Protein AF-A0A8J6BIT6-F1 (afdb_monomer_lite)

Organism: Zizania palustris (NCBI:txid103762)

Structure (mmCIF, N/CA/C/O backbone):
data_AF-A0A8J6BIT6-F1
#
_entry.id   AF-A0A8J6BIT6-F1
#
loop_
_atom_site.group_PDB
_atom_site.id
_atom_site.type_symbol
_atom_site.label_atom_id
_atom_site.label_alt_id
_atom_site.label_comp_id
_atom_site.label_asym_id
_atom_site.label_entity_id
_atom_site.label_seq_id
_atom_site.pdbx_PDB_ins_code
_atom_site.Cartn_x
_atom_site.Cartn_y
_atom_site.Cartn_z
_atom_site.occupancy
_atom_site.B_iso_or_equiv
_atom_site.auth_seq_id
_atom_site.auth_comp_id
_atom_site.auth_asym_id
_atom_site.auth_atom_id
_atom_site.pdbx_PDB_model_num
ATOM 1 N N . MET A 1 1 ? 76.797 30.811 -56.910 1.00 39.66 1 MET A N 1
ATOM 2 C CA . MET A 1 1 ? 76.678 30.195 -55.573 1.00 39.66 1 MET A CA 1
ATOM 3 C C . MET A 1 1 ? 75.254 29.696 -55.366 1.00 39.66 1 MET A C 1
ATOM 5 O O . MET A 1 1 ? 74.337 30.390 -55.773 1.00 39.66 1 MET A O 1
ATOM 9 N N . ALA A 1 2 ? 75.128 28.518 -54.742 1.00 43.91 2 ALA A N 1
ATOM 10 C CA . ALA A 1 2 ? 73.924 27.885 -54.184 1.00 43.91 2 ALA A CA 1
ATOM 11 C C . ALA A 1 2 ? 72.805 27.440 -55.155 1.00 43.91 2 ALA A C 1
ATOM 13 O O . ALA A 1 2 ? 71.802 28.112 -55.365 1.00 43.91 2 ALA A O 1
ATOM 14 N N . THR A 1 3 ? 72.956 26.217 -55.668 1.00 45.28 3 THR A N 1
ATOM 15 C CA . THR A 1 3 ? 71.903 25.376 -56.259 1.00 45.28 3 THR A CA 1
ATOM 16 C C . THR A 1 3 ? 70.833 24.998 -55.229 1.00 45.28 3 THR A C 1
ATOM 18 O O . THR A 1 3 ? 71.130 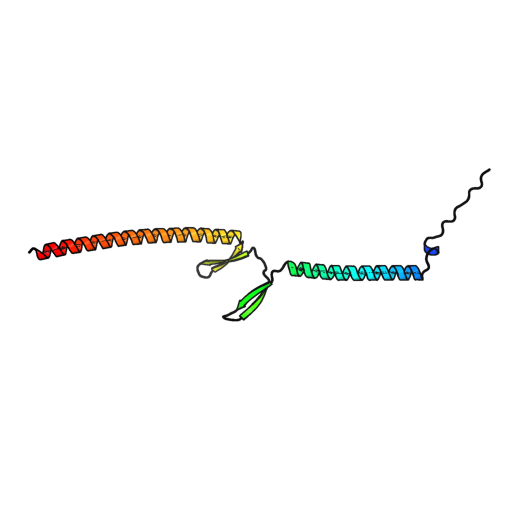24.344 -54.228 1.00 45.28 3 THR A O 1
ATOM 21 N N . THR A 1 4 ? 69.577 25.347 -55.497 1.00 48.47 4 THR A N 1
ATOM 22 C CA . THR A 1 4 ? 68.414 24.963 -54.685 1.00 48.47 4 THR A CA 1
ATOM 23 C C . THR A 1 4 ? 68.039 23.498 -54.955 1.00 48.47 4 THR A C 1
ATOM 25 O O . THR A 1 4 ? 67.505 23.167 -56.013 1.00 48.47 4 THR A O 1
ATOM 28 N N . ARG A 1 5 ? 68.318 22.588 -54.011 1.00 51.09 5 ARG A N 1
ATOM 29 C CA . ARG A 1 5 ? 67.836 21.192 -54.055 1.00 51.09 5 ARG A CA 1
ATOM 30 C C . ARG A 1 5 ? 66.322 21.168 -53.809 1.00 51.09 5 ARG A C 1
ATOM 32 O O . ARG A 1 5 ? 65.880 21.379 -52.684 1.00 51.09 5 ARG A O 1
ATOM 39 N N . LYS A 1 6 ? 65.524 20.885 -54.843 1.00 57.12 6 LYS A N 1
ATOM 40 C CA . LYS A 1 6 ? 64.105 20.520 -54.691 1.00 57.12 6 LYS A CA 1
ATOM 41 C C . LYS A 1 6 ? 64.023 19.135 -54.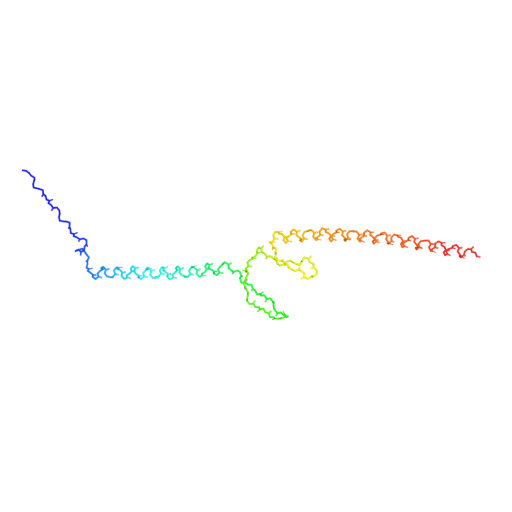042 1.00 57.12 6 LYS A C 1
ATOM 43 O O . LYS A 1 6 ? 64.449 18.154 -54.645 1.00 57.12 6 LYS A O 1
ATOM 48 N N . GLY A 1 7 ? 63.508 19.053 -52.817 1.00 59.59 7 GLY A N 1
ATOM 49 C CA . GLY A 1 7 ? 63.194 17.773 -52.179 1.00 59.59 7 GLY A CA 1
ATOM 50 C C . GLY A 1 7 ? 62.045 17.081 -52.914 1.00 59.59 7 GLY A C 1
ATOM 51 O O . GLY A 1 7 ? 61.029 17.716 -53.195 1.00 59.59 7 GLY A O 1
ATOM 52 N N . MET A 1 8 ? 62.202 15.799 -53.251 1.00 59.31 8 MET A N 1
ATOM 53 C CA . MET A 1 8 ? 61.105 14.996 -53.794 1.00 59.31 8 MET A CA 1
ATOM 54 C C . MET A 1 8 ? 60.184 14.575 -52.649 1.00 59.31 8 MET A C 1
ATOM 56 O O . MET A 1 8 ? 60.594 13.834 -51.759 1.00 59.31 8 MET A O 1
ATOM 60 N N . VAL A 1 9 ? 58.943 15.059 -52.665 1.00 60.50 9 VAL A N 1
ATOM 61 C CA . VAL A 1 9 ? 57.888 14.571 -51.774 1.00 60.50 9 VAL A CA 1
ATOM 62 C C . VAL A 1 9 ? 57.320 13.311 -52.417 1.00 60.50 9 VAL A C 1
ATOM 64 O O . VAL A 1 9 ? 56.560 13.394 -53.380 1.00 60.50 9 VAL A O 1
ATOM 67 N N . THR A 1 10 ? 57.723 12.141 -51.924 1.00 66.00 10 THR A N 1
ATOM 68 C CA . THR A 1 10 ? 57.112 10.872 -52.328 1.00 66.00 10 THR A CA 1
ATOM 69 C C . THR A 1 10 ? 55.639 10.898 -51.910 1.00 66.00 10 THR A C 1
ATOM 71 O O . THR A 1 10 ? 55.359 11.093 -50.724 1.00 66.00 10 THR A O 1
ATOM 74 N N . PRO A 1 11 ? 54.681 10.731 -52.840 1.00 65.62 11 PRO A N 1
ATOM 75 C CA . PRO A 1 11 ? 53.269 10.684 -52.490 1.00 65.62 11 PRO A CA 1
ATOM 76 C C . PRO A 1 11 ? 53.030 9.574 -51.468 1.00 65.62 11 PRO A C 1
ATOM 78 O O . PRO A 1 11 ? 53.590 8.488 -51.597 1.00 65.62 11 PRO A O 1
ATOM 81 N N . LEU A 1 12 ? 52.167 9.813 -50.481 1.00 60.84 12 LEU A N 1
ATOM 82 C CA . LEU A 1 12 ? 51.887 8.845 -49.412 1.00 60.84 12 LEU A CA 1
ATOM 83 C C . LEU A 1 12 ? 51.468 7.460 -49.960 1.00 60.84 12 LEU A C 1
ATOM 85 O O . 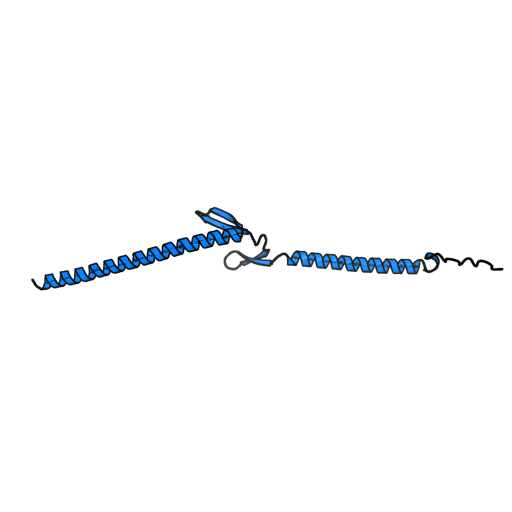LEU A 1 12 ? 51.780 6.434 -49.366 1.00 60.84 12 LEU A O 1
ATOM 89 N N . GLY A 1 13 ? 50.821 7.425 -51.132 1.00 64.31 13 GLY A N 1
ATOM 90 C CA . GLY A 1 13 ? 50.424 6.199 -51.837 1.00 64.31 13 GLY A CA 1
ATOM 91 C C . GLY A 1 13 ? 51.554 5.425 -52.530 1.00 64.31 13 GLY A C 1
ATOM 92 O O . GLY A 1 13 ? 51.316 4.312 -52.977 1.00 64.31 13 GLY A O 1
ATOM 93 N N . ALA A 1 14 ? 52.768 5.976 -52.616 1.00 66.56 14 ALA A N 1
ATOM 94 C CA . ALA A 1 14 ? 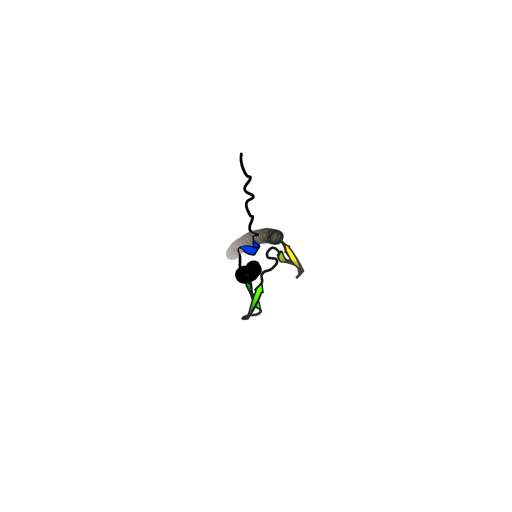53.955 5.278 -53.118 1.00 66.56 14 ALA A CA 1
ATOM 95 C C . ALA A 1 14 ? 54.768 4.599 -51.994 1.00 66.56 14 ALA A C 1
ATOM 97 O O . ALA A 1 14 ? 55.717 3.875 -52.281 1.00 66.56 14 ALA A O 1
ATOM 98 N N . VAL A 1 15 ? 54.399 4.828 -50.725 1.00 70.75 15 VAL A N 1
ATOM 99 C CA . VAL A 1 15 ? 55.072 4.276 -49.531 1.00 70.75 15 VAL A CA 1
ATOM 100 C C . VAL A 1 15 ? 54.437 2.960 -49.063 1.00 70.75 15 VAL A C 1
ATOM 102 O O . VAL A 1 15 ? 55.103 2.160 -48.416 1.00 70.75 15 VAL A O 1
ATOM 105 N N . PHE A 1 16 ? 53.170 2.712 -49.406 1.00 70.19 16 PHE A N 1
ATOM 106 C CA . PHE A 1 16 ? 52.419 1.538 -48.956 1.00 70.19 16 PHE A CA 1
ATOM 107 C C . PHE A 1 16 ? 51.915 0.721 -50.139 1.00 70.19 16 PHE A C 1
ATOM 109 O O . PHE A 1 16 ? 51.330 1.268 -51.076 1.00 70.19 16 PHE A O 1
ATOM 116 N N . SER A 1 17 ? 52.081 -0.601 -50.078 1.00 81.38 17 SER A N 1
ATOM 117 C CA . SER A 1 17 ? 51.494 -1.487 -51.082 1.00 81.38 17 SER A CA 1
ATOM 118 C C . SER A 1 17 ? 49.958 -1.433 -51.004 1.00 81.38 17 SER A C 1
ATOM 120 O O . SER A 1 17 ? 49.396 -1.423 -49.901 1.00 81.38 17 SER A O 1
ATOM 122 N N . PRO A 1 18 ? 49.233 -1.463 -52.142 1.00 82.06 18 PRO A N 1
ATOM 123 C CA . PRO A 1 18 ? 47.771 -1.548 -52.155 1.00 82.06 18 PRO A CA 1
ATOM 124 C C . PRO A 1 18 ? 47.224 -2.698 -51.300 1.00 82.06 18 PRO A C 1
ATOM 126 O O . PRO A 1 18 ? 46.145 -2.585 -50.717 1.00 82.06 18 PRO A O 1
ATOM 129 N N . GLU A 1 19 ? 47.973 -3.796 -51.180 1.00 83.44 19 GLU A N 1
ATOM 130 C CA . GLU A 1 19 ? 47.600 -4.912 -50.313 1.00 83.44 19 GLU A CA 1
ATOM 131 C C . GLU A 1 19 ? 47.739 -4.602 -48.823 1.00 83.44 19 GLU A C 1
ATOM 133 O O . GLU A 1 19 ? 46.897 -5.011 -48.024 1.00 83.44 19 GLU A O 1
ATOM 138 N N . GLU A 1 20 ? 48.784 -3.876 -48.430 1.00 83.31 20 GLU A N 1
ATOM 139 C CA . GLU A 1 20 ? 49.001 -3.467 -47.041 1.00 83.31 20 GLU A CA 1
ATOM 140 C C . GLU A 1 20 ? 47.908 -2.502 -46.590 1.00 83.31 20 GLU A C 1
ATOM 142 O O . GLU A 1 20 ? 47.358 -2.665 -45.501 1.00 83.31 20 GLU A O 1
ATOM 147 N N . MET A 1 21 ? 47.507 -1.579 -47.468 1.00 83.56 21 MET A N 1
ATOM 148 C CA . MET A 1 21 ? 46.379 -0.683 -47.222 1.00 83.56 21 MET A CA 1
ATOM 149 C C . MET A 1 21 ? 45.057 -1.449 -47.116 1.00 83.56 21 MET A C 1
ATOM 151 O O . MET A 1 21 ? 44.288 -1.206 -46.187 1.00 83.56 21 MET A O 1
ATOM 155 N N . ARG A 1 22 ? 44.798 -2.432 -47.991 1.00 86.19 22 ARG A N 1
ATOM 156 C CA . ARG A 1 22 ? 43.605 -3.297 -47.888 1.00 86.19 22 ARG A CA 1
ATOM 157 C C . ARG A 1 22 ? 43.583 -4.098 -46.585 1.00 86.19 22 ARG A C 1
ATOM 159 O O . ARG A 1 22 ? 42.539 -4.170 -45.940 1.00 86.19 22 ARG A O 1
ATOM 166 N N . ARG A 1 23 ? 44.724 -4.649 -46.156 1.00 88.88 23 ARG A N 1
ATOM 167 C CA . ARG A 1 23 ? 44.857 -5.352 -44.868 1.00 88.88 23 ARG A CA 1
ATOM 168 C C . ARG A 1 23 ? 44.631 -4.414 -43.681 1.00 88.88 23 ARG A C 1
ATOM 170 O O . ARG A 1 23 ? 43.948 -4.796 -42.733 1.00 88.88 23 ARG A O 1
ATOM 177 N N . ALA A 1 24 ? 45.157 -3.191 -43.731 1.00 87.75 24 ALA A N 1
ATOM 178 C CA . ALA A 1 24 ? 44.927 -2.181 -42.701 1.00 87.75 24 ALA A CA 1
ATOM 179 C C . ALA A 1 24 ? 43.443 -1.787 -42.617 1.00 87.75 24 ALA A C 1
ATOM 181 O O . ALA A 1 24 ? 42.877 -1.776 -41.525 1.00 87.75 24 ALA A O 1
ATOM 182 N N . VAL A 1 25 ? 42.784 -1.561 -43.759 1.00 91.00 25 VAL A N 1
ATOM 183 C CA . VAL A 1 25 ? 41.340 -1.284 -43.824 1.00 91.00 25 VAL A CA 1
ATOM 184 C C . VAL A 1 25 ? 40.533 -2.449 -43.253 1.00 91.00 25 VAL A C 1
ATOM 186 O O . VAL A 1 25 ? 39.671 -2.222 -42.409 1.00 91.00 25 VAL A O 1
ATOM 189 N N . ALA A 1 26 ? 40.840 -3.693 -43.635 1.00 93.12 26 ALA A N 1
ATOM 190 C CA . ALA A 1 26 ? 40.156 -4.875 -43.110 1.00 93.12 26 ALA A CA 1
ATOM 191 C C . ALA A 1 26 ? 40.273 -4.977 -41.579 1.00 93.12 26 ALA A C 1
ATOM 193 O O . ALA A 1 26 ? 39.267 -5.169 -40.899 1.00 93.12 26 ALA A O 1
ATOM 194 N N . ARG A 1 27 ? 41.472 -4.748 -41.022 1.00 92.81 27 ARG A N 1
ATOM 195 C CA . ARG A 1 27 ? 41.700 -4.723 -39.565 1.00 92.81 27 ARG A CA 1
ATOM 196 C C . ARG A 1 27 ? 40.873 -3.644 -38.868 1.00 92.81 27 ARG A C 1
ATOM 198 O O . ARG A 1 27 ? 40.295 -3.900 -37.814 1.00 92.81 27 ARG A O 1
ATOM 205 N N . VAL A 1 28 ? 40.801 -2.444 -39.445 1.00 95.12 28 VAL A N 1
ATOM 206 C CA . VAL A 1 28 ? 40.024 -1.329 -38.881 1.00 95.12 28 VAL A CA 1
ATOM 207 C C . VAL A 1 28 ? 38.522 -1.610 -38.952 1.00 95.12 28 VAL A C 1
ATOM 209 O O . VAL A 1 28 ? 37.810 -1.362 -37.981 1.00 95.12 28 VAL A O 1
ATOM 212 N N . VAL A 1 29 ? 38.035 -2.175 -40.059 1.00 95.81 29 VAL A N 1
ATOM 213 C CA . VAL A 1 29 ? 36.628 -2.571 -40.219 1.00 95.81 29 VAL A CA 1
ATOM 214 C C . VAL A 1 29 ? 36.250 -3.660 -39.219 1.00 95.81 29 VAL A C 1
ATOM 216 O O . VAL A 1 29 ? 35.208 -3.558 -38.572 1.00 95.81 29 VAL A O 1
ATOM 219 N N . GLU A 1 30 ? 37.104 -4.664 -39.030 1.00 95.75 30 GLU A N 1
ATOM 220 C CA . GLU A 1 30 ? 36.872 -5.725 -38.053 1.00 95.75 30 GLU A CA 1
ATOM 221 C C . GLU A 1 30 ? 36.876 -5.178 -36.616 1.00 95.75 30 GLU A C 1
ATOM 223 O O . GLU A 1 30 ? 35.983 -5.485 -35.823 1.00 95.75 30 GLU A O 1
ATOM 228 N N . ALA A 1 31 ? 37.823 -4.297 -36.282 1.00 95.50 31 ALA A N 1
ATOM 229 C CA . ALA A 1 31 ? 37.856 -3.624 -34.986 1.00 95.50 31 ALA A CA 1
ATOM 230 C C . ALA A 1 31 ? 36.597 -2.772 -34.749 1.00 95.50 31 ALA A C 1
ATOM 232 O O . ALA A 1 31 ? 36.018 -2.807 -33.659 1.00 95.50 31 ALA A O 1
ATOM 233 N N . ALA A 1 32 ? 36.126 -2.053 -35.771 1.00 95.06 32 ALA A N 1
ATOM 234 C CA . ALA A 1 32 ? 34.886 -1.288 -35.708 1.00 95.06 32 ALA A CA 1
ATOM 235 C C . ALA A 1 32 ? 33.661 -2.199 -35.524 1.00 95.06 32 ALA A C 1
ATOM 237 O O . ALA A 1 32 ? 32.786 -1.887 -34.716 1.00 95.06 32 ALA A O 1
ATOM 238 N N . ALA A 1 33 ? 33.610 -3.343 -36.212 1.00 96.44 33 ALA A N 1
ATOM 239 C CA . ALA A 1 33 ? 32.546 -4.332 -36.053 1.00 96.44 33 ALA A CA 1
ATOM 240 C C . ALA A 1 33 ? 32.507 -4.892 -34.622 1.00 96.44 33 ALA A C 1
ATOM 242 O O . ALA A 1 33 ? 31.446 -4.897 -33.995 1.00 96.44 33 ALA A O 1
ATOM 243 N N . ARG A 1 34 ? 33.668 -5.256 -34.057 1.00 96.25 34 ARG A N 1
ATOM 244 C CA . ARG A 1 34 ? 33.785 -5.700 -32.657 1.00 96.25 34 ARG A CA 1
ATOM 245 C C . ARG A 1 34 ? 33.287 -4.634 -31.679 1.00 96.25 34 ARG A C 1
ATOM 247 O O . ARG A 1 34 ? 32.523 -4.942 -30.769 1.00 96.25 34 ARG A O 1
ATOM 254 N N . ARG A 1 35 ? 33.664 -3.364 -31.877 1.00 97.31 35 ARG A N 1
ATOM 255 C CA . ARG A 1 35 ? 33.210 -2.260 -31.012 1.00 97.31 35 ARG A CA 1
ATOM 256 C C . ARG A 1 35 ? 31.713 -1.982 -31.132 1.00 97.31 35 ARG A C 1
ATOM 258 O O . ARG A 1 35 ? 31.084 -1.679 -30.123 1.00 97.31 35 ARG A O 1
ATOM 265 N N . ARG A 1 36 ? 31.125 -2.131 -32.323 1.00 96.50 36 ARG A N 1
ATOM 266 C CA . ARG A 1 36 ? 29.668 -2.032 -32.517 1.00 96.50 36 ARG A CA 1
ATOM 267 C C . ARG A 1 36 ? 28.914 -3.160 -31.812 1.00 96.50 36 ARG A C 1
ATOM 269 O O . ARG A 1 36 ? 27.900 -2.881 -31.178 1.00 96.50 36 ARG A O 1
ATOM 276 N N . ALA A 1 37 ? 29.415 -4.395 -31.876 1.00 96.00 37 ALA A N 1
ATOM 277 C CA . ALA A 1 37 ? 28.825 -5.528 -31.163 1.00 96.00 37 ALA A CA 1
ATOM 278 C C . ALA A 1 37 ? 28.862 -5.316 -29.641 1.00 96.00 37 ALA A C 1
ATOM 280 O O . ALA A 1 37 ? 27.856 -5.504 -28.959 1.00 96.00 37 ALA A O 1
ATOM 281 N N . GLU A 1 38 ? 29.991 -4.833 -29.120 1.00 96.00 38 GLU A N 1
ATOM 282 C CA . GLU A 1 38 ? 30.121 -4.510 -27.699 1.00 96.00 38 GLU A CA 1
ATOM 283 C C . GLU A 1 38 ? 29.182 -3.372 -27.275 1.00 96.00 38 GLU A C 1
ATOM 285 O O . GLU A 1 38 ? 28.521 -3.460 -26.244 1.00 96.00 38 GLU A O 1
ATOM 290 N N . LEU A 1 39 ? 29.046 -2.329 -28.099 1.00 95.00 39 LEU A N 1
ATOM 291 C CA . LEU A 1 39 ? 28.090 -1.252 -27.849 1.00 95.00 39 LEU A CA 1
ATOM 292 C C . LEU A 1 39 ? 26.644 -1.7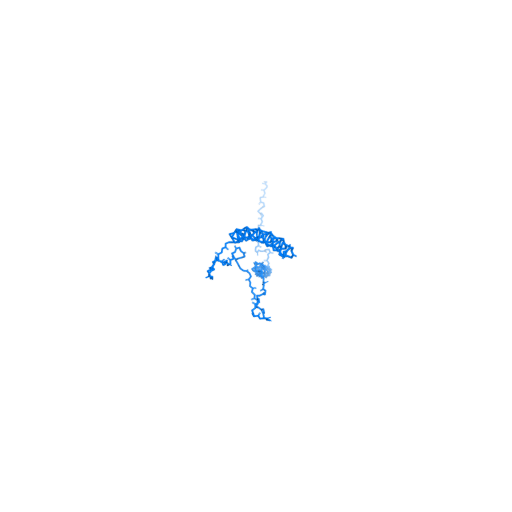71 -27.801 1.00 95.00 39 LEU A C 1
ATOM 294 O O . LEU A 1 39 ? 25.877 -1.351 -26.937 1.00 95.00 39 LEU A O 1
ATOM 298 N N . ALA A 1 40 ? 26.265 -2.679 -28.705 1.00 93.81 40 ALA A N 1
ATOM 299 C CA . ALA A 1 40 ? 24.939 -3.295 -28.699 1.00 93.81 40 ALA A CA 1
ATOM 300 C C . ALA A 1 40 ? 24.705 -4.116 -27.420 1.00 93.81 40 ALA A C 1
ATOM 302 O O . ALA A 1 40 ? 23.651 -3.990 -26.795 1.00 93.81 40 ALA A O 1
ATOM 303 N N . ARG A 1 41 ? 25.715 -4.879 -26.981 1.00 92.50 41 ARG A N 1
ATOM 304 C CA . ARG A 1 41 ? 25.689 -5.626 -25.717 1.00 92.50 41 ARG A CA 1
ATOM 305 C C . ARG A 1 41 ? 25.473 -4.701 -24.519 1.00 92.50 41 ARG A C 1
ATOM 307 O O . ARG A 1 41 ? 24.568 -4.936 -23.722 1.00 92.50 41 ARG A O 1
ATOM 314 N N . LEU A 1 42 ? 26.263 -3.632 -24.411 1.00 90.75 42 LEU A N 1
ATOM 315 C CA . LEU A 1 42 ? 26.162 -2.668 -23.312 1.00 90.75 42 LEU A CA 1
ATOM 316 C C . LEU A 1 42 ? 24.815 -1.939 -23.299 1.00 90.75 42 LEU A C 1
ATOM 318 O O . LEU A 1 42 ? 24.238 -1.757 -22.230 1.00 90.75 42 LEU A O 1
ATOM 322 N N . LYS A 1 43 ? 24.275 -1.577 -24.470 1.00 88.19 43 LYS A N 1
ATOM 323 C CA . LYS A 1 43 ? 22.921 -1.013 -24.571 1.00 88.19 43 LYS A CA 1
ATOM 324 C C . LYS A 1 43 ? 21.860 -1.997 -24.078 1.00 88.19 43 LYS A C 1
ATOM 326 O O . LYS A 1 43 ? 20.998 -1.595 -23.307 1.00 88.19 43 LYS A O 1
ATOM 331 N N . GLY A 1 44 ? 21.959 -3.274 -24.453 1.00 83.50 44 GLY A N 1
ATOM 332 C CA . GLY A 1 44 ? 21.060 -4.319 -23.959 1.00 83.50 44 GLY A CA 1
ATOM 333 C C . GLY A 1 44 ? 21.102 -4.462 -22.434 1.00 83.50 44 GLY A C 1
ATOM 334 O O . GLY A 1 44 ? 20.056 -4.493 -21.790 1.00 83.50 44 GLY A O 1
ATOM 335 N N . PHE A 1 45 ? 22.300 -4.469 -21.838 1.00 80.19 45 PHE A N 1
ATOM 336 C CA . PHE A 1 45 ? 22.450 -4.480 -20.379 1.00 80.19 45 PHE A CA 1
ATOM 337 C C . PHE A 1 45 ? 21.870 -3.231 -19.717 1.00 80.19 45 PHE A C 1
ATOM 339 O O . PHE A 1 45 ? 21.144 -3.356 -18.737 1.00 80.19 45 PHE A O 1
ATOM 346 N N . ALA A 1 46 ? 22.138 -2.039 -20.255 1.00 76.56 46 ALA A N 1
ATOM 347 C CA . ALA A 1 46 ? 21.580 -0.799 -19.725 1.00 76.56 46 ALA A CA 1
ATOM 348 C C . ALA A 1 46 ? 20.043 -0.816 -19.747 1.00 76.56 46 ALA A C 1
ATOM 350 O O . ALA A 1 46 ? 19.423 -0.488 -18.742 1.00 76.56 46 ALA A O 1
ATOM 351 N N . THR A 1 47 ? 19.425 -1.270 -20.841 1.00 74.56 47 THR A N 1
ATOM 352 C CA . THR A 1 47 ? 17.964 -1.418 -20.937 1.00 74.56 47 THR A CA 1
ATOM 353 C C . THR A 1 47 ? 17.415 -2.427 -19.926 1.00 74.56 47 THR A C 1
ATOM 355 O O . THR A 1 47 ? 16.384 -2.171 -19.310 1.00 74.56 47 THR A O 1
ATOM 358 N N . ASN A 1 48 ? 18.110 -3.544 -19.706 1.00 66.81 48 ASN A N 1
ATOM 359 C CA . ASN A 1 48 ? 17.699 -4.542 -18.718 1.00 66.81 48 ASN A CA 1
ATOM 360 C C . ASN A 1 48 ? 17.869 -4.050 -17.270 1.00 66.81 48 ASN A C 1
ATOM 362 O O . ASN A 1 48 ? 17.050 -4.390 -16.422 1.00 66.81 48 ASN A O 1
ATOM 366 N N . ASN A 1 49 ? 18.880 -3.221 -16.993 1.00 63.16 49 ASN A N 1
ATOM 367 C CA . ASN A 1 49 ? 19.185 -2.711 -15.651 1.00 63.16 49 ASN A CA 1
ATOM 368 C C . ASN A 1 49 ? 18.238 -1.604 -15.165 1.00 63.16 49 ASN A C 1
ATOM 370 O O . ASN A 1 49 ? 18.213 -1.315 -13.973 1.00 63.16 49 ASN A O 1
ATOM 374 N N . VAL A 1 50 ? 17.457 -0.981 -16.052 1.00 62.03 50 VAL A N 1
ATOM 375 C CA . VAL A 1 50 ? 16.420 -0.009 -15.651 1.00 62.03 50 VAL A CA 1
ATOM 376 C C . VAL A 1 50 ? 15.201 -0.716 -15.040 1.00 62.03 50 VAL A C 1
ATOM 378 O O . VAL A 1 50 ? 14.383 -0.082 -14.379 1.00 62.03 50 VAL A O 1
ATOM 381 N N . VAL A 1 51 ? 15.071 -2.032 -15.229 1.00 64.12 51 VAL A N 1
ATOM 382 C CA . VAL A 1 51 ? 13.852 -2.766 -14.899 1.00 64.12 51 VAL A CA 1
ATOM 383 C C . VAL A 1 51 ? 14.098 -3.761 -13.773 1.00 64.12 51 VAL A C 1
ATOM 385 O O . VAL A 1 51 ? 14.726 -4.801 -13.968 1.00 64.12 51 VAL A O 1
ATOM 388 N N . LEU A 1 52 ? 13.536 -3.478 -12.598 1.00 67.56 52 LEU A N 1
ATOM 389 C CA . LEU A 1 52 ? 13.509 -4.432 -11.495 1.00 67.56 52 LEU A CA 1
ATOM 390 C C . LEU A 1 52 ? 12.516 -5.559 -11.829 1.00 67.56 52 LEU A C 1
ATOM 392 O O . LEU A 1 52 ? 11.313 -5.325 -11.976 1.00 67.56 52 LEU A O 1
ATOM 396 N N . VAL A 1 53 ? 13.031 -6.781 -11.993 1.00 74.81 53 VAL A N 1
ATOM 397 C CA . VAL A 1 53 ? 12.215 -7.986 -12.202 1.00 74.81 53 VAL A CA 1
ATOM 398 C C . VAL A 1 53 ? 11.636 -8.416 -10.857 1.00 74.81 53 VAL A C 1
ATOM 400 O O . VAL A 1 53 ? 12.375 -8.573 -9.888 1.00 74.81 53 VAL A O 1
ATOM 403 N N . SER A 1 54 ? 10.320 -8.604 -10.801 1.00 78.88 54 SER A N 1
ATOM 404 C CA . SER A 1 54 ? 9.597 -9.023 -9.598 1.00 78.88 54 SER A CA 1
ATOM 405 C C . SER A 1 54 ? 8.677 -10.196 -9.920 1.00 78.88 54 SER A C 1
ATOM 407 O O . SER A 1 54 ? 8.139 -10.274 -11.021 1.00 78.88 54 SER A O 1
ATOM 409 N N . LEU A 1 55 ? 8.496 -11.118 -8.977 1.00 85.81 55 LEU A N 1
ATOM 410 C CA . LEU A 1 55 ? 7.538 -12.216 -9.097 1.00 85.81 55 LEU A CA 1
ATOM 411 C C . LEU A 1 55 ? 6.207 -11.781 -8.476 1.00 85.81 55 LEU A C 1
ATOM 413 O O . LEU A 1 55 ? 6.149 -11.484 -7.285 1.00 85.81 55 LEU A O 1
ATOM 417 N N . VAL A 1 56 ? 5.142 -11.740 -9.275 1.00 87.50 56 VAL A N 1
ATOM 418 C CA . VAL A 1 56 ? 3.806 -11.325 -8.827 1.00 87.50 56 VAL A CA 1
ATOM 419 C C . VAL A 1 56 ? 2.982 -12.568 -8.485 1.00 87.50 56 VAL A C 1
ATOM 421 O O . VAL A 1 56 ? 2.830 -13.430 -9.356 1.00 87.50 56 VAL A O 1
ATOM 424 N N . PRO A 1 57 ? 2.455 -12.696 -7.254 1.00 90.56 57 PRO A N 1
ATOM 425 C CA . PRO A 1 57 ? 1.615 -13.829 -6.887 1.00 90.56 57 PRO A CA 1
ATOM 426 C C . PRO A 1 57 ? 0.299 -13.803 -7.671 1.00 90.56 57 PRO A C 1
ATOM 428 O O . PRO A 1 57 ? -0.314 -12.753 -7.861 1.00 90.56 57 PRO A O 1
ATOM 431 N N . PHE A 1 58 ? -0.155 -14.976 -8.095 1.00 87.31 58 PHE A N 1
ATOM 432 C CA . PHE A 1 58 ? -1.432 -15.183 -8.761 1.00 87.31 58 PHE A CA 1
ATOM 433 C C . PHE A 1 58 ? -2.098 -16.436 -8.192 1.00 87.31 58 PHE A C 1
ATOM 435 O O . PHE A 1 58 ? -1.700 -17.564 -8.476 1.00 87.31 58 PHE A O 1
ATOM 442 N N . GLY A 1 59 ? -3.115 -16.242 -7.353 1.00 88.06 59 GLY A N 1
ATOM 443 C CA . GLY A 1 59 ? -3.728 -17.339 -6.602 1.00 88.06 59 GLY A CA 1
ATOM 444 C C . GLY A 1 59 ? -2.818 -17.894 -5.497 1.00 88.06 59 GLY A C 1
ATOM 445 O O . GLY A 1 59 ? -1.833 -17.271 -5.109 1.00 88.06 59 GLY A O 1
ATOM 446 N N . GLY A 1 60 ? -3.169 -19.062 -4.953 1.00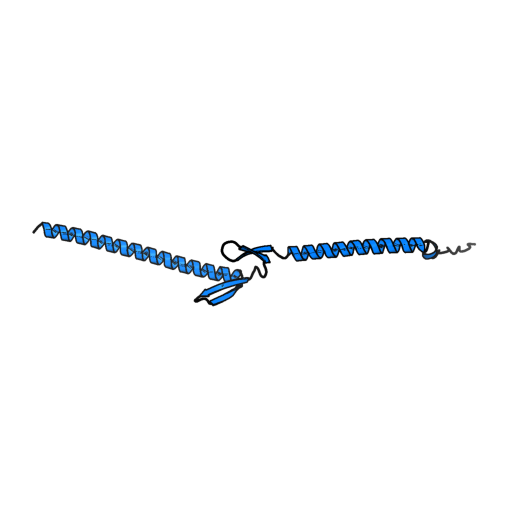 86.31 60 GLY A N 1
ATOM 447 C CA . GLY A 1 60 ? -2.568 -19.577 -3.713 1.00 86.31 60 GLY A CA 1
ATOM 448 C C . GLY A 1 60 ? -1.154 -20.163 -3.822 1.00 86.31 60 GLY A C 1
ATOM 449 O O . GLY A 1 60 ? -0.518 -20.355 -2.792 1.00 86.31 60 GLY A O 1
ATOM 450 N N . ALA A 1 61 ? -0.657 -20.469 -5.026 1.00 85.62 61 ALA A N 1
ATOM 451 C CA . ALA A 1 61 ? 0.620 -21.180 -5.192 1.00 85.62 61 ALA A CA 1
ATOM 452 C C . ALA A 1 61 ? 1.397 -20.846 -6.482 1.00 85.62 61 ALA A C 1
ATOM 454 O O . ALA A 1 61 ? 2.363 -21.536 -6.802 1.00 85.62 61 ALA A O 1
ATOM 455 N N . VAL A 1 62 ? 0.993 -19.826 -7.249 1.00 92.69 62 VAL A N 1
ATOM 456 C CA . VAL A 1 62 ? 1.607 -19.506 -8.551 1.00 92.69 62 VAL A CA 1
ATOM 457 C C . VAL A 1 62 ? 2.159 -18.085 -8.544 1.00 92.69 62 VAL A C 1
ATOM 459 O O . VAL A 1 62 ? 1.567 -17.183 -7.959 1.00 92.69 62 VAL A O 1
ATOM 462 N N . PHE A 1 63 ? 3.297 -17.892 -9.212 1.00 90.88 63 PHE A N 1
ATOM 463 C CA . PHE A 1 63 ? 3.940 -16.596 -9.400 1.00 90.88 63 PHE A CA 1
ATOM 464 C C . PHE A 1 63 ? 4.229 -16.361 -10.880 1.00 90.88 63 PHE A C 1
ATOM 466 O O . PHE A 1 63 ? 4.750 -17.246 -11.560 1.00 90.88 63 PHE A O 1
ATOM 473 N N . PHE A 1 64 ? 3.940 -15.156 -11.365 1.00 89.81 64 PHE A N 1
ATOM 474 C CA . PHE A 1 64 ? 4.275 -14.733 -12.722 1.00 89.81 64 PHE A CA 1
ATOM 475 C C . PHE A 1 64 ? 5.464 -13.769 -12.723 1.00 89.81 64 PHE A C 1
ATOM 477 O O . PHE A 1 64 ? 5.539 -12.892 -11.857 1.00 89.81 64 PHE A O 1
ATOM 484 N N . PRO A 1 65 ? 6.388 -13.886 -13.695 1.00 87.50 65 PRO A N 1
ATOM 485 C CA . PRO A 1 65 ? 7.440 -12.899 -13.867 1.00 87.50 65 PRO A CA 1
ATOM 486 C C . PRO A 1 65 ? 6.831 -11.572 -14.322 1.00 87.50 65 PRO A C 1
ATOM 488 O O . PRO A 1 65 ? 6.144 -11.492 -15.338 1.00 87.50 65 PRO A O 1
ATOM 491 N N . GLY A 1 66 ? 7.113 -10.523 -13.564 1.00 84.00 66 GLY A N 1
ATOM 492 C CA . GLY A 1 66 ? 6.692 -9.158 -13.818 1.00 84.00 66 GLY A CA 1
ATOM 493 C C . GLY A 1 66 ? 7.872 -8.196 -13.813 1.00 84.00 66 GLY A C 1
ATOM 494 O O . GLY A 1 66 ? 9.004 -8.523 -13.447 1.00 84.00 66 GLY A O 1
ATOM 495 N N . ARG A 1 67 ? 7.595 -6.973 -14.250 1.00 81.62 67 ARG A N 1
ATOM 496 C CA . ARG A 1 67 ? 8.547 -5.866 -14.294 1.00 81.62 67 ARG A CA 1
ATOM 497 C C . ARG A 1 67 ? 7.935 -4.703 -13.536 1.00 81.62 67 ARG A C 1
ATOM 499 O O . ARG A 1 67 ? 6.792 -4.345 -13.808 1.00 81.62 67 ARG A O 1
ATOM 506 N N . LEU A 1 68 ? 8.680 -4.127 -12.599 1.00 83.88 68 LEU A N 1
ATOM 507 C CA . LEU A 1 68 ? 8.245 -2.906 -11.932 1.00 83.88 68 LEU A CA 1
ATOM 508 C C . LEU A 1 68 ? 8.404 -1.728 -12.891 1.00 83.88 68 LEU A C 1
ATOM 510 O O . LEU A 1 68 ? 9.494 -1.455 -13.394 1.00 83.88 68 LEU A O 1
ATOM 514 N N . ILE A 1 69 ? 7.289 -1.053 -13.136 1.00 83.94 69 ILE A N 1
ATOM 515 C CA . ILE A 1 69 ? 7.182 0.177 -13.915 1.00 83.94 69 ILE A CA 1
ATOM 516 C C . ILE A 1 69 ? 6.454 1.215 -13.059 1.00 83.94 69 ILE A C 1
ATOM 518 O O . ILE A 1 69 ? 5.721 0.841 -12.147 1.00 83.94 69 ILE A O 1
ATOM 522 N N . ASN A 1 70 ? 6.679 2.502 -13.331 1.00 85.62 70 ASN A N 1
ATOM 523 C CA . ASN A 1 70 ? 6.016 3.620 -12.647 1.00 85.62 70 ASN A CA 1
ATOM 524 C C . ASN A 1 70 ? 6.054 3.521 -11.108 1.00 85.62 70 ASN A C 1
ATOM 526 O O . ASN A 1 70 ? 5.057 3.733 -10.430 1.00 85.62 70 ASN A O 1
ATOM 530 N N . THR A 1 71 ? 7.227 3.242 -10.530 1.00 86.00 71 THR A N 1
ATOM 531 C CA . THR A 1 71 ? 7.413 3.015 -9.078 1.00 86.00 71 THR A CA 1
ATOM 532 C C . THR A 1 71 ? 7.018 4.193 -8.181 1.00 86.00 71 THR A C 1
ATOM 534 O O . THR A 1 71 ? 6.935 4.040 -6.965 1.00 86.00 71 THR A O 1
ATOM 537 N N . ASN A 1 72 ? 6.812 5.375 -8.763 1.00 92.44 72 ASN A N 1
ATOM 538 C CA . ASN A 1 72 ? 6.396 6.583 -8.059 1.00 92.44 72 ASN A CA 1
ATOM 539 C C . ASN A 1 72 ? 4.876 6.789 -8.069 1.00 92.44 72 ASN A C 1
ATOM 541 O O . ASN A 1 72 ? 4.418 7.806 -7.551 1.00 92.44 72 ASN A O 1
ATOM 545 N N . GLU A 1 73 ? 4.107 5.868 -8.647 1.00 93.75 73 GLU A N 1
ATOM 546 C CA . GLU A 1 73 ? 2.649 5.909 -8.717 1.00 93.75 73 GLU A CA 1
ATOM 547 C C . GLU A 1 73 ? 2.064 4.655 -8.065 1.00 93.75 73 GLU A C 1
ATOM 549 O O . GLU A 1 73 ? 2.562 3.544 -8.233 1.00 93.75 73 GLU A O 1
ATOM 554 N N . LEU A 1 74 ? 1.017 4.843 -7.267 1.00 95.00 74 LEU A N 1
ATOM 555 C CA . LEU A 1 74 ? 0.367 3.795 -6.492 1.00 95.00 74 LEU A CA 1
ATOM 556 C C . LEU A 1 74 ? -1.143 3.891 -6.693 1.00 95.00 74 LEU A C 1
ATOM 558 O O . LEU A 1 74 ? -1.713 4.985 -6.694 1.00 95.00 74 LEU A O 1
ATOM 562 N N . LEU A 1 75 ? -1.801 2.742 -6.827 1.00 96.06 75 LEU A N 1
ATOM 563 C CA . LEU A 1 75 ? -3.256 2.667 -6.859 1.00 96.06 75 LEU A CA 1
ATOM 564 C C . LEU A 1 75 ? -3.796 2.728 -5.424 1.00 96.06 75 LEU A C 1
ATOM 566 O O . LEU A 1 75 ? -3.546 1.835 -4.616 1.00 96.06 75 LEU A O 1
ATOM 570 N N . VAL A 1 76 ? -4.546 3.778 -5.101 1.00 96.94 76 VAL A N 1
ATOM 571 C CA . VAL A 1 76 ? -5.065 4.033 -3.752 1.00 96.94 76 VAL A CA 1
ATOM 572 C C . VAL A 1 76 ? -6.583 3.901 -3.740 1.00 96.94 76 VAL A C 1
ATOM 574 O O . VAL A 1 76 ? -7.272 4.545 -4.530 1.00 96.94 76 VAL A O 1
ATOM 577 N N . LEU A 1 77 ? -7.114 3.114 -2.799 1.00 96.56 77 LEU A N 1
ATOM 578 C CA . LEU A 1 77 ? -8.547 3.069 -2.500 1.00 96.56 77 LEU A CA 1
ATOM 579 C C . LEU A 1 77 ? -8.947 4.329 -1.731 1.00 96.56 77 LEU A C 1
ATOM 581 O O . LEU A 1 77 ? -8.477 4.521 -0.606 1.00 96.56 77 LEU A O 1
ATOM 585 N N . LEU A 1 78 ? -9.830 5.159 -2.284 1.00 93.94 78 LEU A N 1
ATOM 586 C CA . LEU A 1 78 ? -10.342 6.360 -1.612 1.00 93.94 78 LEU A CA 1
ATOM 587 C C . LEU A 1 78 ? -11.611 6.098 -0.788 1.00 93.94 78 LEU A C 1
ATOM 589 O O . LEU A 1 78 ? -11.821 6.801 0.199 1.00 93.94 78 LEU A O 1
ATOM 593 N N . GLY A 1 79 ? -12.376 5.058 -1.125 1.00 91.56 79 GLY A N 1
ATOM 594 C CA . GLY A 1 79 ? -13.590 4.628 -0.422 1.00 91.56 79 GLY A CA 1
ATOM 595 C C . GLY A 1 79 ? -14.546 3.907 -1.372 1.00 91.56 79 GLY A C 1
ATOM 596 O O . GLY A 1 79 ? -14.439 4.101 -2.575 1.00 91.56 79 GLY A O 1
ATOM 597 N N . GLU A 1 80 ? -15.435 3.057 -0.849 1.00 94.56 80 GLU A N 1
ATOM 598 C CA . GLU A 1 80 ? -16.541 2.438 -1.617 1.00 94.56 80 GLU A CA 1
ATOM 599 C C . GLU A 1 80 ? -16.111 1.728 -2.919 1.00 94.56 80 GLU A C 1
ATOM 601 O O . GLU A 1 80 ? -16.809 1.745 -3.926 1.00 94.56 80 GLU A O 1
ATOM 606 N N . GLY A 1 81 ? -14.923 1.116 -2.923 1.00 95.44 81 GLY A N 1
ATOM 607 C CA . GLY A 1 81 ? -14.376 0.463 -4.118 1.00 95.44 81 GLY A CA 1
ATOM 608 C C . GLY A 1 81 ? -13.834 1.422 -5.188 1.00 95.44 81 GLY A C 1
ATOM 609 O O . GLY A 1 81 ? -13.418 0.964 -6.247 1.00 95.44 81 GLY A O 1
ATOM 610 N N . TYR A 1 82 ? -13.788 2.732 -4.931 1.00 96.56 82 TYR A N 1
ATOM 611 C CA . TYR A 1 82 ? -13.187 3.714 -5.831 1.00 96.56 82 TYR A CA 1
ATOM 612 C C . TYR A 1 82 ? -11.664 3.760 -5.667 1.00 96.56 82 TYR A C 1
ATOM 614 O O . TYR A 1 82 ? -11.138 4.185 -4.629 1.00 96.56 82 TYR A O 1
ATOM 622 N N . TYR A 1 83 ? -10.958 3.338 -6.716 1.00 97.50 83 TYR A N 1
ATOM 623 C CA . TYR A 1 83 ? -9.500 3.342 -6.804 1.00 97.50 83 TYR A CA 1
ATOM 624 C C . TYR A 1 83 ? -9.011 4.430 -7.753 1.00 97.50 83 TYR A C 1
ATOM 626 O O . TYR A 1 83 ? -9.610 4.684 -8.795 1.00 97.50 83 TYR A O 1
ATOM 634 N N . THR A 1 84 ? -7.884 5.047 -7.419 1.00 96.75 84 THR A N 1
ATOM 635 C CA . THR A 1 84 ? -7.223 6.015 -8.296 1.00 96.75 84 THR A CA 1
ATOM 636 C C . THR A 1 84 ? -5.716 5.928 -8.162 1.00 96.75 84 THR A C 1
ATOM 638 O O . THR A 1 84 ? -5.191 5.721 -7.070 1.00 96.75 84 THR A O 1
ATOM 641 N N . GLU A 1 85 ? -5.013 6.158 -9.266 1.00 96.94 85 GLU A N 1
ATOM 642 C CA . GLU A 1 85 ? -3.566 6.354 -9.249 1.00 96.94 85 GLU A CA 1
ATOM 643 C C . GLU A 1 85 ? -3.227 7.674 -8.551 1.00 96.94 85 GLU A C 1
ATOM 645 O O . GLU A 1 85 ? -3.908 8.690 -8.741 1.00 96.94 85 GLU A O 1
ATOM 650 N N . ARG A 1 86 ? -2.211 7.643 -7.692 1.00 97.19 86 ARG A N 1
ATOM 651 C CA . ARG A 1 86 ? -1.668 8.789 -6.957 1.00 97.19 86 ARG A CA 1
ATOM 652 C C . ARG A 1 86 ? -0.158 8.679 -6.916 1.00 97.19 86 ARG A C 1
ATOM 654 O O . ARG A 1 86 ? 0.383 7.578 -6.911 1.00 97.19 86 ARG A O 1
ATOM 661 N N . SER A 1 87 ? 0.530 9.811 -6.803 1.00 97.56 87 SER A N 1
ATOM 662 C CA . SER A 1 87 ? 1.973 9.756 -6.572 1.00 97.56 87 SER A CA 1
ATOM 663 C C . SER A 1 87 ? 2.288 9.112 -5.217 1.00 97.56 87 SER A C 1
ATOM 665 O O . SER A 1 87 ? 1.477 9.156 -4.285 1.00 97.56 87 SER A O 1
ATOM 667 N N . ALA A 1 88 ? 3.487 8.554 -5.070 1.00 96.00 88 ALA A N 1
ATOM 668 C CA . ALA A 1 88 ? 3.963 7.980 -3.816 1.00 96.00 88 ALA A CA 1
ATOM 669 C C . ALA A 1 88 ? 3.880 9.000 -2.668 1.00 96.00 88 ALA A C 1
ATOM 671 O O . ALA A 1 88 ? 3.422 8.672 -1.577 1.00 96.00 88 ALA A O 1
ATOM 672 N N . LYS A 1 89 ? 4.207 10.271 -2.944 1.00 97.44 89 LYS A N 1
ATOM 673 C CA . LYS A 1 89 ? 4.074 11.373 -1.982 1.00 97.44 89 LYS A CA 1
ATOM 674 C C . LYS A 1 89 ? 2.624 11.562 -1.524 1.00 97.44 89 LYS A C 1
ATOM 676 O O . LYS A 1 89 ? 2.352 11.541 -0.327 1.00 97.44 89 LYS A O 1
ATOM 681 N N . GLN A 1 90 ? 1.697 11.706 -2.472 1.00 97.75 90 GLN A N 1
ATOM 682 C CA . GLN A 1 90 ? 0.272 11.880 -2.167 1.00 97.75 90 GLN A CA 1
ATOM 683 C C . GLN A 1 90 ? -0.300 10.670 -1.423 1.00 97.75 90 GLN A C 1
ATOM 685 O O . GLN A 1 90 ? -1.114 10.824 -0.517 1.00 97.75 90 GLN A O 1
ATOM 690 N N . THR A 1 91 ? 0.135 9.464 -1.783 1.00 97.19 91 THR A N 1
ATOM 691 C CA . THR A 1 91 ? -0.279 8.225 -1.116 1.00 97.19 91 THR A CA 1
ATOM 692 C C . THR A 1 91 ? 0.131 8.234 0.351 1.00 97.19 91 THR A C 1
ATOM 694 O O . THR A 1 91 ? -0.708 7.995 1.218 1.00 97.19 91 THR A O 1
ATOM 697 N N . THR A 1 92 ? 1.380 8.592 0.649 1.00 97.44 92 THR A N 1
ATOM 698 C CA . THR A 1 92 ? 1.868 8.724 2.027 1.00 97.44 92 THR A CA 1
ATOM 699 C C . THR A 1 92 ? 1.077 9.768 2.815 1.00 97.44 92 THR A C 1
ATOM 701 O O . THR A 1 92 ? 0.696 9.513 3.954 1.00 97.44 92 THR A O 1
ATOM 704 N N . GLU A 1 93 ? 0.760 10.917 2.213 1.00 98.00 93 GLU A N 1
ATOM 705 C CA . GLU A 1 93 ? -0.067 11.953 2.850 1.00 98.00 93 GLU A CA 1
ATOM 706 C C . GLU A 1 93 ? -1.486 11.447 3.171 1.00 98.00 93 GLU A C 1
ATOM 708 O O . GLU A 1 93 ? -2.000 11.684 4.268 1.00 98.00 93 GLU A O 1
ATOM 713 N N . ILE A 1 94 ? -2.115 10.711 2.246 1.00 97.06 94 ILE A N 1
ATOM 714 C CA . ILE A 1 94 ? -3.432 10.089 2.459 1.00 97.06 94 ILE A CA 1
ATOM 715 C C . ILE A 1 94 ? -3.371 9.083 3.614 1.00 97.06 94 ILE A C 1
ATOM 717 O O . ILE A 1 94 ? -4.230 9.115 4.498 1.00 97.06 94 ILE A O 1
ATOM 721 N N . LEU A 1 95 ? -2.372 8.195 3.618 1.00 97.12 95 LEU A N 1
ATOM 722 C CA . LEU A 1 95 ? -2.209 7.177 4.657 1.00 97.12 95 LEU A CA 1
ATOM 723 C C . LEU A 1 95 ? -1.937 7.803 6.028 1.00 97.12 95 LEU A C 1
ATOM 725 O O . LEU A 1 95 ? -2.556 7.398 7.006 1.00 97.12 95 LEU A O 1
ATOM 729 N N . CYS A 1 96 ? -1.099 8.838 6.091 1.00 98.12 96 CYS A N 1
ATOM 730 C CA . CYS A 1 96 ? -0.811 9.566 7.324 1.00 98.12 96 CYS A CA 1
ATOM 731 C C . CYS A 1 96 ? -2.083 10.191 7.921 1.00 98.12 96 CYS A C 1
ATOM 733 O O . CYS A 1 96 ? -2.416 9.957 9.081 1.00 98.12 96 CYS A O 1
ATOM 735 N N . ARG A 1 97 ? -2.877 10.897 7.103 1.00 98.00 97 ARG A N 1
ATOM 736 C CA . ARG A 1 97 ? -4.166 11.460 7.544 1.00 98.00 97 ARG A CA 1
ATOM 737 C C . ARG A 1 97 ? -5.141 10.392 8.043 1.00 98.00 97 ARG A C 1
ATOM 739 O O . ARG A 1 97 ? -5.890 10.644 8.985 1.00 98.00 97 ARG A O 1
ATOM 746 N N . ARG A 1 98 ? -5.163 9.216 7.404 1.00 97.12 98 ARG A N 1
ATOM 747 C CA . ARG A 1 98 ? -5.975 8.074 7.855 1.00 97.12 98 ARG A CA 1
ATOM 748 C C . ARG A 1 98 ? -5.492 7.541 9.199 1.00 97.12 98 ARG A C 1
ATOM 750 O O . ARG A 1 98 ? -6.334 7.300 10.055 1.00 97.12 98 ARG A O 1
ATOM 757 N N . GLY A 1 99 ? -4.177 7.420 9.384 1.00 97.69 99 GLY A N 1
ATOM 758 C CA . GLY A 1 99 ? -3.558 7.029 10.650 1.00 97.69 99 GLY A CA 1
ATOM 759 C C . GLY A 1 99 ? -4.006 7.930 11.797 1.00 97.69 99 GLY A C 1
ATOM 760 O O . GLY A 1 99 ? -4.613 7.443 12.741 1.00 97.69 99 GLY A O 1
ATOM 761 N N . ILE A 1 100 ? -3.866 9.250 11.639 1.00 98.38 100 ILE A N 1
ATOM 762 C CA . ILE A 1 100 ? -4.285 10.236 12.653 1.00 98.38 100 ILE A CA 1
ATOM 763 C C . ILE A 1 100 ? -5.776 10.096 13.001 1.00 98.38 100 ILE A C 1
ATOM 765 O O . ILE A 1 100 ? -6.162 10.145 14.170 1.00 98.38 100 ILE A O 1
ATOM 769 N N . LYS A 1 101 ? -6.643 9.907 11.995 1.00 98.00 101 LYS A N 1
ATOM 770 C CA . LYS A 1 101 ? -8.084 9.721 12.226 1.00 98.00 101 LYS A CA 1
ATOM 771 C C . LYS A 1 101 ? -8.371 8.436 13.006 1.00 98.00 101 LYS A C 1
ATOM 773 O O . LYS A 1 101 ? -9.213 8.461 13.899 1.00 98.00 101 LYS A O 1
ATOM 778 N N . LEU A 1 102 ? -7.700 7.336 12.666 1.00 98.25 102 LEU A N 1
ATOM 779 C CA . LEU A 1 102 ? -7.854 6.057 13.360 1.00 98.25 102 LEU A CA 1
ATOM 780 C C . LEU A 1 102 ? -7.347 6.138 14.798 1.00 98.25 102 LEU A C 1
ATOM 782 O O . LEU A 1 102 ? -8.056 5.712 15.699 1.00 98.25 102 LEU A O 1
ATOM 786 N N . GLU A 1 103 ? -6.180 6.737 15.025 1.00 98.31 103 GLU A N 1
ATOM 787 C CA . GLU A 1 103 ? -5.637 6.960 16.369 1.00 98.31 103 GLU A CA 1
ATOM 788 C C . GLU A 1 103 ? -6.608 7.777 17.223 1.00 98.31 103 GLU A C 1
ATOM 790 O O . GLU A 1 103 ? -6.948 7.373 18.330 1.00 98.31 103 GLU A O 1
ATOM 795 N N . THR A 1 104 ? -7.155 8.863 16.669 1.00 98.44 104 THR A N 1
ATOM 796 C CA . THR A 1 104 ? -8.166 9.680 17.358 1.00 98.44 104 THR A CA 1
ATOM 797 C C . THR A 1 104 ? -9.410 8.862 17.724 1.00 98.44 104 THR A C 1
ATOM 799 O O . THR A 1 104 ? -9.940 8.997 18.824 1.00 98.44 104 THR A O 1
ATOM 802 N N . GLN A 1 105 ? -9.885 8.001 16.819 1.00 98.06 105 GLN A N 1
ATOM 803 C CA . GLN A 1 105 ? -11.034 7.128 17.080 1.00 98.06 105 GLN A CA 1
ATOM 804 C C . GLN A 1 105 ? -10.731 6.075 18.149 1.00 98.06 105 GLN A C 1
ATOM 806 O O . GLN A 1 105 ? -11.579 5.819 18.999 1.00 98.06 105 GLN A O 1
ATOM 811 N N . VAL A 1 106 ? -9.534 5.487 18.125 1.00 98.44 106 VAL A N 1
ATOM 812 C CA . VAL A 1 106 ? -9.090 4.510 19.126 1.00 98.44 106 VAL A CA 1
ATOM 813 C C . VAL A 1 106 ? -9.028 5.149 20.509 1.00 98.44 106 VAL A C 1
ATOM 815 O O . VAL A 1 106 ? -9.561 4.576 21.456 1.00 98.44 106 VAL A O 1
ATOM 818 N N . GLU A 1 107 ? -8.433 6.335 20.634 1.00 98.31 107 GLU A N 1
ATOM 819 C CA . GLU A 1 107 ? -8.363 7.034 21.921 1.00 98.31 107 GLU A CA 1
ATOM 820 C C . GLU A 1 107 ? -9.754 7.426 22.431 1.00 98.31 107 GLU A C 1
ATOM 822 O O . GLU A 1 107 ? -10.061 7.183 23.595 1.00 98.31 107 GLU A O 1
ATOM 827 N N . ALA A 1 108 ? -10.641 7.913 21.557 1.00 98.19 108 ALA A N 1
ATOM 828 C CA . ALA A 1 108 ? -12.027 8.187 21.934 1.00 98.19 108 ALA A CA 1
ATOM 829 C C . ALA A 1 108 ? -12.747 6.928 22.456 1.00 98.19 108 ALA A C 1
ATOM 831 O O . ALA A 1 108 ? -13.409 6.983 23.490 1.00 98.19 108 ALA A O 1
ATOM 832 N N . MET A 1 109 ? -12.581 5.781 21.785 1.00 97.81 109 MET A N 1
ATOM 833 C CA . MET A 1 109 ? -13.166 4.513 22.235 1.00 97.81 109 MET A CA 1
ATOM 834 C C . MET A 1 109 ? -12.599 4.053 23.579 1.00 97.81 109 MET A C 1
ATOM 836 O O . MET A 1 109 ? -13.361 3.576 24.414 1.00 97.81 109 MET A O 1
ATOM 840 N N . LYS A 1 110 ? -11.292 4.213 23.818 1.00 97.88 110 LYS A N 1
ATOM 841 C CA . LYS A 1 110 ? -10.684 3.892 25.119 1.00 97.88 110 LYS A CA 1
ATOM 842 C C . LYS A 1 110 ? -11.290 4.725 26.243 1.00 97.88 110 LYS A C 1
ATOM 844 O O . LYS A 1 110 ? -11.597 4.169 27.292 1.00 97.88 110 LYS A O 1
ATOM 849 N N . THR A 1 111 ? -11.492 6.025 26.021 1.00 98.31 111 THR A N 1
ATOM 850 C CA . THR A 1 111 ? -12.163 6.894 26.997 1.00 98.31 111 THR A CA 1
ATOM 851 C C . THR A 1 111 ? -13.588 6.422 27.261 1.00 98.31 111 THR A C 1
ATOM 853 O O . THR A 1 111 ? -13.945 6.216 28.413 1.00 98.31 111 THR A O 1
ATOM 856 N N . THR A 1 112 ? -14.370 6.146 26.212 1.00 98.31 112 THR A N 1
ATOM 857 C CA . THR A 1 112 ? -15.738 5.630 26.373 1.00 98.31 112 THR A CA 1
ATOM 858 C C . THR A 1 112 ? -15.777 4.315 27.153 1.00 98.31 112 THR A C 1
ATOM 860 O O . THR A 1 112 ? -16.644 4.141 28.001 1.00 98.31 112 THR A O 1
ATOM 863 N N . ILE A 1 113 ? -14.842 3.395 26.902 1.00 98.19 113 ILE A N 1
ATOM 864 C CA . ILE A 1 113 ? -14.750 2.136 27.655 1.00 98.19 113 ILE A CA 1
ATOM 865 C C . ILE A 1 113 ? -14.462 2.413 29.133 1.00 98.19 113 ILE A C 1
ATOM 867 O O . ILE A 1 113 ? -15.148 1.864 29.989 1.00 98.19 113 ILE A O 1
ATOM 871 N N . ALA A 1 114 ? -13.497 3.284 29.438 1.00 97.88 114 ALA A N 1
ATOM 872 C CA . ALA A 1 114 ? -13.148 3.618 30.817 1.00 97.88 114 ALA A CA 1
ATOM 873 C C . ALA A 1 114 ? -14.321 4.258 31.582 1.00 97.88 114 ALA A C 1
ATOM 875 O O . ALA A 1 114 ? -14.564 3.903 32.736 1.00 97.88 114 ALA A O 1
ATOM 876 N N . ASP A 1 115 ? -15.067 5.155 30.934 1.00 98.25 115 ASP A N 1
ATOM 877 C CA . ASP A 1 115 ? -16.249 5.791 31.522 1.00 98.25 115 ASP A CA 1
ATOM 878 C C . ASP A 1 115 ? -17.348 4.756 31.820 1.00 98.25 115 ASP A C 1
ATOM 880 O O . ASP A 1 115 ? -17.891 4.728 32.925 1.00 98.25 115 ASP A O 1
ATOM 884 N N . LEU A 1 116 ? -17.624 3.851 30.874 1.00 98.25 116 LEU A N 1
ATOM 885 C CA . LEU A 1 116 ? -18.610 2.776 31.046 1.00 98.25 116 LEU A CA 1
ATOM 886 C C . LEU A 1 116 ? -18.204 1.780 32.143 1.00 98.25 116 LEU A C 1
ATOM 888 O O . LEU A 1 116 ? -19.050 1.320 32.908 1.00 98.25 116 LEU A O 1
ATOM 892 N N . GLU A 1 117 ? -16.917 1.448 32.255 1.00 97.38 117 GLU A N 1
ATOM 893 C CA . GLU A 1 117 ? -16.406 0.596 33.335 1.00 97.38 117 GLU A CA 1
ATOM 894 C C . GLU A 1 117 ? -16.545 1.263 34.711 1.00 97.38 117 GLU A C 1
ATOM 896 O O . GLU A 1 117 ? -16.819 0.585 35.705 1.00 97.38 117 GLU A O 1
ATOM 901 N N . ALA A 1 118 ? -16.355 2.582 34.794 1.00 97.31 118 ALA A N 1
ATOM 902 C CA . ALA A 1 118 ? -16.565 3.334 36.028 1.00 97.31 118 ALA A CA 1
ATOM 903 C C . ALA A 1 118 ? -18.052 3.389 36.413 1.00 97.31 118 ALA A C 1
ATOM 905 O O . ALA A 1 118 ? -18.387 3.194 37.583 1.00 97.31 118 ALA A O 1
ATOM 906 N N . GLU A 1 119 ? -18.937 3.599 35.437 1.00 97.06 119 GLU A N 1
ATOM 907 C CA . GLU A 1 119 ? -20.388 3.574 35.633 1.00 97.06 119 GLU A CA 1
ATOM 908 C C . GLU A 1 119 ? -20.870 2.198 36.124 1.00 97.06 119 GLU A C 1
ATOM 910 O O . GLU A 1 119 ? -21.612 2.115 37.103 1.00 97.06 119 GLU A O 1
ATOM 915 N N . ALA A 1 120 ? -20.380 1.108 35.525 1.00 96.81 120 ALA A N 1
ATOM 916 C CA . ALA A 1 120 ? -20.712 -0.251 35.953 1.00 96.81 120 ALA A CA 1
ATOM 917 C C . ALA A 1 120 ? -20.332 -0.511 37.422 1.00 96.81 120 ALA A C 1
ATOM 919 O O . ALA A 1 120 ? -21.153 -1.010 38.192 1.00 96.81 120 ALA A O 1
ATOM 920 N N . LYS A 1 121 ? -19.126 -0.101 37.840 1.00 96.31 121 LYS A N 1
ATOM 921 C CA . LYS A 1 121 ? -18.664 -0.241 39.235 1.00 96.31 121 LYS A CA 1
ATOM 922 C C . LYS A 1 121 ? -19.525 0.544 40.223 1.00 96.31 121 LYS A C 1
ATOM 924 O O . LYS A 1 121 ? -19.778 0.066 41.325 1.00 96.31 121 LYS A O 1
ATOM 929 N N . LEU A 1 122 ? -19.978 1.738 39.837 1.00 96.50 122 LEU A N 1
ATOM 930 C CA . LEU A 1 122 ? -20.880 2.546 40.659 1.00 96.50 122 LEU A CA 1
ATOM 931 C C . LEU A 1 122 ? -22.233 1.841 40.864 1.00 96.50 122 LEU A C 1
ATOM 933 O O . LEU A 1 122 ? -22.798 1.869 41.961 1.00 96.50 122 LEU A O 1
ATOM 937 N N . PHE A 1 123 ? -22.761 1.190 39.826 1.00 95.69 123 PHE A N 1
ATOM 938 C CA . PHE A 1 123 ? -23.998 0.419 39.942 1.00 95.69 123 PHE A CA 1
ATOM 939 C C . PHE A 1 123 ? -23.826 -0.847 40.785 1.00 95.69 123 PHE A C 1
ATOM 941 O O . PHE A 1 123 ? -24.706 -1.133 41.595 1.00 95.69 123 PHE A O 1
ATOM 948 N N . GLU A 1 124 ? -22.699 -1.553 40.666 1.00 94.81 124 GLU A N 1
ATOM 949 C CA . GLU A 1 124 ? -22.371 -2.697 41.531 1.00 94.81 124 GLU A CA 1
ATOM 950 C C . GLU A 1 124 ? -22.341 -2.291 43.010 1.00 94.81 124 GLU A C 1
ATOM 952 O O . GLU A 1 124 ? -23.064 -2.875 43.817 1.00 94.81 124 GLU A O 1
ATOM 957 N N . SER A 1 125 ? -21.613 -1.224 43.366 1.00 92.75 125 SER A N 1
ATOM 958 C CA . SER A 1 125 ? -21.556 -0.763 44.761 1.00 92.75 125 SER A CA 1
ATOM 959 C C . SER A 1 125 ? -22.926 -0.340 45.295 1.00 92.75 125 SER A C 1
ATOM 961 O O . SER A 1 125 ? -23.261 -0.599 46.449 1.00 92.75 125 SER A O 1
ATOM 963 N N . THR A 1 126 ? -23.752 0.284 44.450 1.00 92.69 126 THR A N 1
ATOM 964 C CA . THR A 1 126 ? -25.116 0.685 44.825 1.00 92.69 126 THR A CA 1
ATOM 965 C C . THR A 1 126 ? -26.020 -0.532 45.057 1.00 92.69 126 THR A C 1
ATOM 967 O O . THR A 1 126 ? -26.836 -0.532 45.982 1.00 92.69 126 THR A O 1
ATOM 970 N N . ALA A 1 127 ? -25.884 -1.579 44.238 1.00 91.19 127 ALA A N 1
ATOM 971 C CA . ALA A 1 127 ? -26.624 -2.826 44.401 1.00 91.19 127 ALA A CA 1
ATOM 972 C C . ALA A 1 127 ? -26.228 -3.556 45.696 1.00 91.19 127 ALA A C 1
ATOM 974 O O . ALA A 1 127 ? -27.109 -4.005 46.438 1.00 91.19 127 ALA A O 1
ATOM 975 N N . ASP A 1 128 ? -24.931 -3.599 46.010 1.00 90.56 128 ASP A N 1
ATOM 976 C CA . ASP A 1 128 ? -24.420 -4.171 47.257 1.00 90.56 128 ASP A CA 1
ATOM 977 C C . ASP A 1 128 ? -24.996 -3.435 48.477 1.00 90.56 128 ASP A C 1
ATOM 979 O O . ASP A 1 128 ? -25.577 -4.064 49.365 1.00 90.56 128 ASP A O 1
ATOM 983 N N . GLU A 1 129 ? -24.950 -2.099 48.499 1.00 87.62 129 GLU A N 1
ATOM 984 C CA . GLU A 1 129 ? -25.530 -1.294 49.583 1.00 87.62 129 GLU A CA 1
ATOM 985 C C . GLU A 1 129 ? -27.045 -1.503 49.752 1.00 87.62 129 GLU A C 1
ATOM 987 O O . GLU A 1 129 ? -27.552 -1.572 50.880 1.00 87.62 129 GLU A O 1
ATOM 992 N N . ALA A 1 130 ? -27.786 -1.609 48.645 1.00 83.75 130 ALA A N 1
ATOM 993 C CA . ALA A 1 130 ? -29.222 -1.869 48.672 1.00 83.75 130 ALA A CA 1
ATOM 994 C C . ALA A 1 130 ? -29.540 -3.261 49.243 1.00 83.75 130 ALA A C 1
ATOM 996 O O . ALA A 1 130 ? -30.463 -3.395 50.050 1.00 83.75 130 ALA A O 1
ATOM 997 N N . SER A 1 131 ? -28.754 -4.281 48.883 1.00 77.62 131 SER A N 1
ATOM 998 C CA . SER A 1 131 ? -28.927 -5.653 49.377 1.00 77.62 131 SER A CA 1
ATOM 999 C C . SER A 1 131 ? -28.702 -5.766 50.890 1.00 77.62 131 SER A C 1
ATOM 1001 O O . SER A 1 131 ? -29.473 -6.428 51.586 1.00 77.62 131 SER A O 1
ATOM 1003 N N . VAL A 1 132 ? -27.716 -5.039 51.428 1.00 72.81 132 VAL A N 1
ATOM 1004 C CA . VAL A 1 132 ? -27.436 -4.994 52.868 1.00 72.81 132 VAL A CA 1
ATOM 1005 C C . VAL A 1 132 ? -28.606 -4.369 53.631 1.00 72.81 132 VAL A C 1
ATOM 1007 O O . VAL A 1 132 ? -29.028 -4.916 54.647 1.00 72.81 132 VAL A O 1
ATOM 1010 N N . LYS A 1 133 ? -29.192 -3.268 53.138 1.00 68.88 133 LYS A N 1
ATOM 1011 C CA . LYS A 1 133 ? -30.344 -2.611 53.791 1.00 68.88 133 LYS A CA 1
ATOM 1012 C C . LYS A 1 133 ? -31.592 -3.496 53.872 1.00 68.88 133 LYS A C 1
ATOM 1014 O O . LYS A 1 133 ? -32.332 -3.379 54.843 1.00 68.88 133 LYS A O 1
ATOM 1019 N N . LEU A 1 134 ? -31.819 -4.372 52.892 1.00 61.81 134 LEU A N 1
ATOM 1020 C CA . LEU A 1 134 ? -32.949 -5.311 52.881 1.00 61.81 134 LEU A CA 1
ATOM 1021 C C . LEU A 1 134 ? -32.791 -6.479 53.869 1.00 61.81 134 LEU A C 1
ATOM 1023 O O . LEU A 1 134 ? -33.797 -7.015 54.311 1.00 61.81 134 LEU A O 1
ATOM 1027 N N . CYS A 1 135 ? -31.565 -6.856 54.246 1.00 58.62 135 CYS A N 1
ATOM 1028 C CA . CYS A 1 135 ? -31.315 -7.913 55.239 1.00 58.62 135 CYS A CA 1
ATOM 1029 C C . CYS A 1 135 ? -31.468 -7.458 56.704 1.00 58.62 135 CYS A C 1
ATOM 1031 O O . CYS A 1 135 ? -31.457 -8.298 57.601 1.00 58.62 135 CYS A O 1
ATOM 1033 N N . PHE A 1 136 ? -31.577 -6.151 56.966 1.00 54.25 136 PHE A N 1
ATOM 1034 C CA . PHE A 1 136 ? -31.731 -5.585 58.316 1.00 54.25 136 PHE A CA 1
ATOM 1035 C C . PHE A 1 136 ? -33.176 -5.154 58.646 1.00 54.25 136 PHE A C 1
ATOM 1037 O O . PHE A 1 136 ? -33.391 -4.395 59.595 1.00 54.25 136 PHE A O 1
ATOM 1044 N N . HIS A 1 137 ? -34.162 -5.631 57.882 1.00 48.69 137 HIS A N 1
ATOM 1045 C CA . HIS A 1 137 ? -35.597 -5.484 58.147 1.00 48.69 137 HIS A CA 1
ATOM 1046 C C . HIS A 1 137 ? -36.265 -6.859 58.196 1.00 48.69 137 HIS A C 1
ATOM 1048 O O . HIS A 1 137 ? -37.213 -7.011 58.997 1.00 48.69 137 HIS A O 1
#

Sequence (137 aa):
MATTRKGMVTPLGAVFSPEEMRRAVARVVEAAARRRAELARLKGFATNNVVLVSLVPFGGAVFFPGRLINTNELLVLLGEGYYTERSAKQTTEILCRRGIKLETQVEAMKTTIADLEAEAKLFESTADEASVKLCFH

Secondary structure (DSSP, 8-state):
-----------GGGTS-HHHHHHHHHHHHHHHHHHHHHHHHHHHHHHHHTS-EEEEEETTTEEEEEE---TTEEEEEEETTEEEEEEHHHHHHHHHHHHHHHHHHHHHHHHHHHHHHHHHHHHHHHHHHHHHHHHT-

Radius of gyration: 43.31 Å; chains: 1; bounding box: 112×51×115 Å

pLDDT: mean 86.04, std 14.59, range [39.66, 98.44]

InterPro domains:
  IPR004127 Prefoldin alpha-like [PF02996] (21-131)
  IPR052255 RNA polymerase II subunit 5-mediating protein [PTHR15111] (1-131)

Foldseek 3Di:
DDDDDDDDDDPPCNVDDPVRVVVVVVVVVVVVVVVVVVVVVVVVVVVVVVWDWDWPDDPDDDTDIDTDDPPQWDWDDPDPPDTDIDGVVVRVVVVVVVVVVVVVVVVVVVVVVVVVVVVVVVVVVVVVVVVVVVVVD